Protein AF-A0A2G9RYX3-F1 (afdb_monomer_lite)

Secondary structure (DSSP, 8-state):
-TTT-GGGGGGGGGG---TT-HHHHHHHHHHHHHHHHHHHTTTSHHHHHHHHHTS-S------HHHHHHHHHHHHHHHHHH-TTT--HHHHHHHHHHHHHTGGGG-

Radius of gyration: 14.04 Å; chains: 1; bounding box: 34×26×31 Å

pLDDT: mean 83.63, std 12.16, range [43.91, 98.06]

Organism: Aquarana catesbeiana (NCBI:txid8400)

Foldseek 3Di:
DCVVCVVCCVLCVVQPDDVPGPVCVVLVVLLVVLLVQLVVPVVCSPVSLVVSLPPDDPARQDDLVVLVVVLVVVLVVCCVVCVPVSDPVVSVVSVVSSVSNSSNND

Sequence (106 aa):
LLIVYPQAQRYFRDFGPTPGSSDLKTHGAKIMNALKSAANHLNDPAGNLSALTDQGANQIRMDPGTYGMLSRVILEVLDSHFPGDFTPKVQVAWEKFLALAAPVFT

Structure (mmCIF, N/CA/C/O backbone):
data_AF-A0A2G9RYX3-F1
#
_entry.id   AF-A0A2G9RYX3-F1
#
loop_
_atom_site.group_PDB
_atom_site.id
_atom_site.type_symbol
_atom_site.label_atom_id
_atom_site.label_alt_id
_atom_site.label_comp_id
_atom_site.label_asym_id
_atom_site.label_entity_id
_atom_site.label_seq_id
_atom_site.pdbx_PDB_ins_code
_atom_site.Cartn_x
_atom_site.Cartn_y
_atom_site.Cartn_z
_atom_site.occupancy
_atom_site.B_iso_or_equiv
_atom_site.auth_seq_id
_atom_site.auth_comp_id
_atom_site.auth_asym_id
_atom_site.auth_atom_id
_atom_site.pdbx_PDB_model_num
ATOM 1 N N . LEU A 1 1 ? 6.509 1.240 6.576 1.00 90.31 1 LEU A N 1
ATOM 2 C CA . LEU A 1 1 ? 7.499 0.459 5.795 1.00 90.31 1 LEU A CA 1
ATOM 3 C C . LEU A 1 1 ? 8.920 0.720 6.274 1.00 90.31 1 LEU A C 1
ATOM 5 O O . LEU A 1 1 ? 9.450 -0.135 6.959 1.00 90.31 1 LEU A O 1
ATOM 9 N N . LEU A 1 2 ? 9.504 1.890 5.998 1.00 90.62 2 LEU A N 1
ATOM 10 C CA . LEU A 1 2 ? 10.935 2.154 6.236 1.00 90.62 2 LEU A CA 1
ATOM 11 C C . LEU A 1 2 ? 11.391 2.085 7.705 1.00 90.62 2 LEU A C 1
ATOM 13 O O . LEU A 1 2 ? 12.575 1.892 7.957 1.00 90.62 2 LEU A O 1
ATOM 17 N N . ILE A 1 3 ? 10.463 2.244 8.654 1.00 90.81 3 ILE A N 1
ATOM 18 C CA . ILE A 1 3 ? 10.721 2.122 10.098 1.00 90.81 3 ILE A CA 1
ATOM 19 C C . ILE A 1 3 ? 10.618 0.656 10.553 1.00 90.81 3 ILE A C 1
ATOM 21 O O . ILE A 1 3 ? 11.524 0.143 11.194 1.00 90.81 3 ILE A O 1
ATOM 25 N N . VAL A 1 4 ? 9.522 -0.025 10.194 1.00 92.12 4 VAL A N 1
ATOM 26 C CA . VAL A 1 4 ? 9.219 -1.405 10.631 1.00 92.12 4 VAL A CA 1
ATOM 27 C C . VAL A 1 4 ? 10.082 -2.447 9.908 1.00 92.12 4 VAL A C 1
ATOM 29 O O . VAL A 1 4 ? 10.424 -3.478 10.477 1.00 92.12 4 VAL A O 1
ATOM 32 N N . TYR A 1 5 ? 10.464 -2.166 8.661 1.00 91.94 5 TYR A N 1
ATOM 33 C CA . TYR A 1 5 ? 11.286 -3.027 7.813 1.00 91.94 5 TYR A CA 1
ATOM 34 C C . TYR A 1 5 ? 12.491 -2.235 7.276 1.00 91.94 5 TYR A C 1
ATOM 36 O O . TYR A 1 5 ? 12.474 -1.797 6.119 1.00 91.94 5 TYR A O 1
ATOM 44 N N . PRO A 1 6 ? 13.541 -2.015 8.093 1.00 89.94 6 PRO A N 1
ATOM 45 C CA . PRO A 1 6 ? 14.688 -1.180 7.725 1.00 89.94 6 PRO A CA 1
ATOM 46 C C . PRO A 1 6 ? 15.407 -1.628 6.448 1.00 89.94 6 PRO A C 1
ATOM 48 O O . PRO A 1 6 ? 15.955 -0.802 5.724 1.00 89.94 6 PRO A O 1
ATOM 51 N N . GLN A 1 7 ? 15.351 -2.917 6.103 1.00 89.25 7 GLN A N 1
ATOM 52 C CA . GLN A 1 7 ? 15.887 -3.451 4.850 1.00 89.25 7 GLN A CA 1
ATOM 53 C C . GLN A 1 7 ? 15.299 -2.775 3.604 1.00 89.25 7 GLN A C 1
ATOM 55 O O . GLN A 1 7 ? 15.989 -2.673 2.591 1.00 89.25 7 GLN A O 1
ATOM 60 N N . ALA A 1 8 ? 14.064 -2.265 3.674 1.00 89.38 8 ALA A N 1
ATOM 61 C CA . ALA A 1 8 ? 13.430 -1.553 2.571 1.00 89.38 8 ALA A CA 1
ATOM 62 C C . ALA A 1 8 ? 14.109 -0.202 2.282 1.00 89.38 8 ALA A C 1
ATOM 64 O O . ALA A 1 8 ? 14.028 0.286 1.160 1.00 89.38 8 ALA A O 1
ATOM 65 N N . GLN A 1 9 ? 14.841 0.385 3.241 1.00 87.75 9 GLN A N 1
ATOM 66 C CA . GLN A 1 9 ? 15.545 1.660 3.049 1.00 87.75 9 GLN A CA 1
ATOM 67 C C . GLN A 1 9 ? 16.602 1.605 1.938 1.00 87.75 9 GLN A C 1
ATOM 69 O O . GLN A 1 9 ? 16.908 2.638 1.345 1.00 87.75 9 GLN A O 1
ATOM 74 N N . ARG A 1 10 ? 17.127 0.415 1.596 1.00 87.62 10 ARG A N 1
ATOM 75 C CA . ARG A 1 10 ? 18.096 0.246 0.495 1.00 87.62 10 ARG A CA 1
ATOM 76 C C . ARG A 1 10 ? 17.583 0.764 -0.850 1.00 87.62 10 ARG A C 1
ATOM 78 O O . ARG A 1 10 ? 18.389 1.161 -1.681 1.00 87.62 10 ARG A O 1
ATOM 85 N N . TYR A 1 11 ? 16.265 0.777 -1.024 1.00 84.31 11 TYR A N 1
ATOM 86 C CA . TYR A 1 11 ? 15.578 1.207 -2.235 1.00 84.31 11 TYR A CA 1
ATOM 87 C C . TYR A 1 11 ? 15.347 2.720 -2.319 1.00 84.31 11 TYR A C 1
ATOM 89 O O . TYR A 1 11 ? 15.006 3.230 -3.377 1.00 84.31 11 TYR A O 1
ATOM 97 N N . PHE A 1 12 ? 15.552 3.440 -1.214 1.00 84.00 12 PHE A N 1
ATOM 98 C CA . PHE A 1 12 ? 15.264 4.869 -1.087 1.00 84.00 12 PHE A CA 1
ATOM 99 C C . PHE A 1 12 ? 16.526 5.678 -0.758 1.00 84.00 12 PHE A C 1
ATOM 101 O O . PHE A 1 12 ? 16.419 6.786 -0.251 1.00 84.00 12 PHE A O 1
ATOM 108 N N . ARG A 1 13 ? 17.733 5.142 -0.995 1.00 79.75 13 ARG A N 1
ATOM 109 C CA . ARG A 1 13 ? 18.996 5.789 -0.581 1.00 79.75 13 ARG A CA 1
ATOM 110 C C . ARG A 1 13 ? 19.158 7.199 -1.151 1.00 7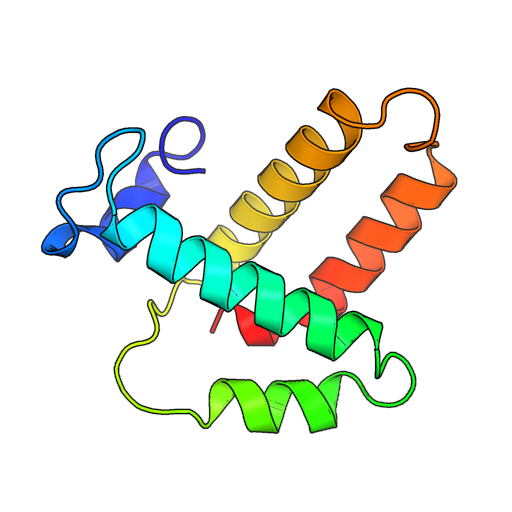9.75 13 ARG A C 1
ATOM 112 O O . ARG A 1 13 ? 19.554 8.096 -0.414 1.00 79.75 13 ARG A O 1
ATOM 119 N N . ASP A 1 14 ? 18.761 7.394 -2.404 1.00 78.00 14 ASP A N 1
ATOM 120 C CA . ASP A 1 14 ? 18.873 8.686 -3.092 1.00 78.00 14 ASP A CA 1
ATOM 121 C C . ASP A 1 14 ? 17.814 9.707 -2.635 1.00 78.00 14 ASP A C 1
ATOM 123 O O . ASP A 1 14 ? 17.932 10.892 -2.925 1.00 78.00 14 ASP A O 1
ATOM 127 N N . PHE A 1 15 ? 16.791 9.267 -1.891 1.00 72.81 15 PHE A N 1
ATOM 128 C CA . PHE A 1 15 ? 15.654 10.091 -1.462 1.00 72.81 15 PHE A CA 1
ATOM 129 C C . PHE A 1 15 ? 15.910 10.815 -0.130 1.00 72.81 15 PHE A C 1
ATOM 131 O O . PHE A 1 15 ? 15.061 11.584 0.313 1.00 72.81 15 PHE A O 1
ATOM 138 N N . GLY A 1 16 ? 17.017 10.524 0.568 1.00 74.44 16 GLY A N 1
ATOM 139 C CA . GL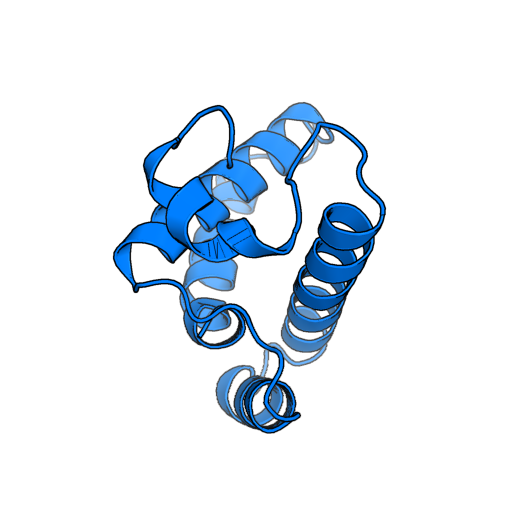Y A 1 16 ? 17.253 11.014 1.934 1.00 74.44 16 GLY A CA 1
ATOM 140 C C . GLY A 1 16 ? 16.036 10.804 2.855 1.00 74.44 16 GLY A C 1
ATOM 141 O O . GLY A 1 16 ? 15.511 11.777 3.402 1.00 74.44 16 GLY A O 1
ATOM 142 N N . PRO A 1 17 ? 15.521 9.564 2.988 1.00 78.06 17 PRO A N 1
ATOM 143 C CA . PRO A 1 17 ? 14.167 9.319 3.457 1.00 78.06 17 PRO A CA 1
ATOM 144 C C . PRO A 1 17 ? 14.028 9.656 4.943 1.00 78.06 17 PRO A C 1
ATOM 146 O O . PRO A 1 17 ? 14.395 8.875 5.819 1.00 78.06 17 PRO A O 1
ATOM 149 N N . THR A 1 18 ? 13.441 10.814 5.227 1.00 84.38 18 THR A N 1
ATOM 150 C CA . THR A 1 18 ? 13.019 11.228 6.569 1.00 84.38 18 THR A CA 1
ATOM 151 C C . THR A 1 18 ? 11.493 11.220 6.676 1.00 84.38 18 THR A C 1
ATOM 153 O O . THR A 1 18 ? 10.799 11.350 5.653 1.00 84.38 18 THR A O 1
ATOM 156 N N . PRO A 1 19 ? 10.931 11.062 7.892 1.00 84.50 19 PRO A N 1
ATOM 157 C CA . PRO A 1 19 ? 9.496 11.198 8.105 1.00 84.50 19 PRO A CA 1
ATOM 158 C C . PRO A 1 19 ? 8.971 12.516 7.521 1.00 84.50 19 PRO A C 1
ATOM 160 O O . PRO A 1 19 ? 9.418 13.596 7.892 1.00 84.50 19 PRO A O 1
ATOM 163 N N . GLY A 1 20 ? 8.023 12.425 6.586 1.00 84.12 20 GLY A N 1
ATOM 164 C CA . GLY A 1 20 ? 7.383 13.592 5.972 1.00 84.12 20 GLY A CA 1
ATOM 165 C C . GLY A 1 20 ? 8.095 14.210 4.760 1.00 84.12 20 GLY A C 1
ATOM 166 O O . GLY A 1 20 ? 7.562 15.188 4.227 1.00 84.12 20 GLY A O 1
ATOM 167 N N . SER A 1 21 ? 9.217 13.644 4.298 1.00 88.69 21 SER A N 1
ATOM 168 C CA . SER A 1 21 ? 9.937 14.105 3.096 1.00 88.69 21 SER A CA 1
ATOM 169 C C . SER A 1 21 ? 9.043 14.178 1.848 1.00 88.69 21 SER A C 1
ATOM 171 O O . SER A 1 21 ? 8.154 13.345 1.631 1.00 88.69 21 SER A O 1
ATOM 173 N N . SER A 1 22 ? 9.272 15.199 1.015 1.00 89.12 22 SER A N 1
ATOM 174 C CA . SER A 1 22 ? 8.509 15.447 -0.217 1.00 89.12 22 SER A CA 1
ATOM 175 C C . SER A 1 22 ? 8.621 14.297 -1.210 1.00 89.12 22 SER A C 1
ATOM 177 O O . SER A 1 22 ? 7.630 13.950 -1.854 1.00 89.12 22 SER A O 1
ATOM 179 N N . ASP A 1 23 ? 9.792 13.671 -1.298 1.00 85.06 23 ASP A N 1
ATOM 180 C CA . ASP A 1 23 ? 10.035 12.592 -2.250 1.00 85.06 23 ASP A CA 1
ATOM 181 C C . ASP A 1 23 ? 9.293 11.316 -1.846 1.00 85.06 23 ASP A C 1
ATOM 183 O O . ASP A 1 23 ? 8.663 10.681 -2.693 1.00 85.06 23 ASP A O 1
ATOM 187 N N . LEU A 1 24 ? 9.244 10.991 -0.544 1.00 86.25 24 LEU A N 1
ATOM 188 C CA . LEU A 1 24 ? 8.419 9.885 -0.043 1.00 86.25 24 LEU A CA 1
ATOM 189 C C . LEU A 1 24 ? 6.926 10.150 -0.241 1.00 86.25 24 LEU A C 1
ATOM 191 O O . LEU A 1 24 ? 6.198 9.235 -0.621 1.00 86.25 24 LEU A O 1
ATOM 195 N N . LYS A 1 25 ? 6.459 11.387 -0.026 1.00 88.19 25 LYS A N 1
ATOM 196 C CA . LYS A 1 25 ? 5.061 11.761 -0.300 1.00 88.19 25 LYS A CA 1
ATOM 197 C C . LYS A 1 25 ? 4.727 11.618 -1.783 1.00 88.19 25 LYS A C 1
ATOM 199 O O . LYS A 1 25 ? 3.704 11.034 -2.125 1.00 88.19 25 LYS A O 1
ATOM 204 N N . THR A 1 26 ? 5.606 12.102 -2.655 1.00 86.94 26 THR A N 1
ATOM 205 C CA . THR A 1 26 ? 5.437 12.027 -4.111 1.00 86.94 26 THR A CA 1
ATOM 206 C C . THR A 1 26 ? 5.437 10.579 -4.590 1.00 86.94 26 THR A C 1
ATOM 208 O O . THR A 1 26 ? 4.573 10.181 -5.370 1.00 86.94 26 THR A O 1
ATOM 211 N N . HIS A 1 27 ? 6.367 9.762 -4.097 1.00 84.25 27 HIS A N 1
ATOM 212 C CA . HIS A 1 27 ? 6.433 8.344 -4.429 1.00 84.25 27 HIS A CA 1
ATOM 213 C C . HIS A 1 27 ? 5.215 7.574 -3.897 1.00 84.25 27 HIS A C 1
ATOM 215 O O . HIS A 1 27 ? 4.576 6.836 -4.645 1.00 84.25 27 HIS A O 1
ATOM 221 N N . GLY A 1 28 ? 4.826 7.809 -2.641 1.00 86.38 28 GLY A N 1
ATOM 222 C CA . GLY A 1 28 ? 3.625 7.222 -2.048 1.00 86.38 28 GLY A CA 1
ATOM 223 C C . GLY A 1 28 ? 2.354 7.582 -2.819 1.00 86.38 28 GLY A C 1
ATOM 224 O O . GLY A 1 28 ? 1.530 6.709 -3.078 1.00 86.38 28 GLY A O 1
ATOM 225 N N . ALA A 1 29 ? 2.217 8.832 -3.274 1.00 87.94 29 ALA A N 1
ATOM 226 C CA . ALA A 1 29 ? 1.087 9.255 -4.099 1.00 87.94 29 ALA A CA 1
ATOM 227 C C . ALA A 1 29 ? 1.017 8.494 -5.433 1.00 87.94 29 ALA A C 1
ATOM 229 O O . ALA A 1 29 ? -0.072 8.105 -5.850 1.00 87.94 29 ALA A O 1
ATOM 230 N N . LYS A 1 30 ? 2.159 8.228 -6.085 1.00 84.12 30 LYS A N 1
ATOM 231 C CA . LYS A 1 30 ? 2.205 7.406 -7.309 1.00 84.12 30 LYS A CA 1
ATOM 232 C C . LYS A 1 30 ? 1.692 5.990 -7.051 1.00 84.12 30 LYS A C 1
ATOM 234 O O . LYS A 1 30 ? 0.823 5.528 -7.786 1.00 84.12 30 LYS A O 1
ATOM 239 N N . ILE A 1 31 ? 2.159 5.352 -5.976 1.00 85.06 31 ILE A N 1
ATOM 240 C CA . ILE A 1 31 ? 1.701 4.014 -5.575 1.00 85.06 31 ILE A CA 1
ATOM 241 C C . ILE A 1 31 ? 0.187 4.011 -5.325 1.00 85.06 31 ILE A C 1
ATOM 243 O O . ILE A 1 31 ? -0.534 3.189 -5.886 1.00 85.06 31 ILE A O 1
ATOM 247 N N . MET A 1 32 ? -0.320 4.952 -4.522 1.00 88.56 32 MET A N 1
ATOM 248 C CA . MET A 1 32 ? -1.747 5.002 -4.189 1.00 88.56 32 MET A CA 1
ATOM 249 C C . MET A 1 32 ? -2.626 5.309 -5.407 1.00 88.56 32 MET A C 1
ATOM 251 O O . MET A 1 32 ? -3.716 4.753 -5.527 1.00 88.56 32 MET A O 1
ATOM 255 N N . ASN A 1 33 ? -2.157 6.141 -6.340 1.00 86.75 33 ASN A N 1
ATOM 256 C CA . ASN A 1 33 ? -2.861 6.402 -7.597 1.00 86.75 33 ASN A CA 1
ATOM 257 C C . ASN A 1 33 ? -2.907 5.164 -8.500 1.00 86.75 33 ASN A C 1
ATOM 259 O O . ASN A 1 33 ? -3.940 4.901 -9.116 1.00 86.75 33 ASN A O 1
ATOM 263 N N . ALA A 1 34 ? -1.829 4.381 -8.549 1.00 82.69 34 ALA A N 1
ATOM 264 C CA . ALA A 1 34 ? -1.808 3.127 -9.289 1.00 82.69 34 ALA A CA 1
ATOM 265 C C . ALA A 1 34 ? -2.756 2.085 -8.670 1.00 82.69 34 ALA A C 1
ATOM 267 O O . ALA A 1 34 ? -3.550 1.482 -9.390 1.00 82.69 34 ALA A O 1
ATOM 268 N N . LEU A 1 35 ? -2.781 1.957 -7.337 1.00 86.69 35 LEU A N 1
ATOM 269 C CA . LEU A 1 35 ? -3.760 1.117 -6.635 1.00 86.69 35 LEU A CA 1
ATOM 270 C C . LEU A 1 35 ? -5.200 1.580 -6.890 1.00 86.69 35 LEU A C 1
ATOM 272 O O . LEU A 1 35 ? -6.062 0.762 -7.196 1.00 86.69 35 LEU A O 1
ATOM 276 N N . LYS A 1 36 ? -5.471 2.889 -6.843 1.00 88.56 36 LYS A N 1
ATOM 277 C CA . LYS A 1 36 ? -6.787 3.442 -7.201 1.00 88.56 36 LYS A CA 1
ATOM 278 C C . LYS A 1 36 ? -7.181 3.069 -8.632 1.00 88.56 36 LYS A C 1
ATOM 280 O O . LYS A 1 36 ? -8.317 2.670 -8.868 1.00 88.56 36 LYS A O 1
ATOM 285 N N . SER A 1 37 ? -6.254 3.189 -9.582 1.00 84.88 37 SER A N 1
ATOM 286 C CA . SER A 1 37 ? -6.500 2.796 -10.970 1.00 84.88 37 SER A CA 1
ATOM 287 C C . SER A 1 37 ? -6.822 1.303 -11.081 1.00 84.88 37 SER A C 1
ATOM 289 O O . SER A 1 37 ? -7.799 0.944 -11.735 1.00 84.88 37 SER A O 1
ATOM 291 N N . ALA A 1 38 ? -6.073 0.437 -10.395 1.00 84.31 38 ALA A N 1
ATOM 292 C CA . ALA A 1 38 ? -6.326 -1.004 -10.357 1.00 84.31 38 ALA A CA 1
ATOM 293 C C . ALA A 1 38 ? -7.706 -1.339 -9.770 1.00 84.31 38 ALA A C 1
ATOM 295 O O . ALA A 1 38 ? -8.437 -2.153 -10.327 1.00 84.31 38 ALA A O 1
ATOM 296 N N . ALA A 1 39 ? -8.093 -0.668 -8.682 1.00 88.56 39 ALA A N 1
ATOM 297 C CA . ALA A 1 39 ? -9.398 -0.837 -8.048 1.00 88.56 39 ALA A CA 1
ATOM 298 C C . ALA A 1 39 ? -10.564 -0.386 -8.950 1.00 88.56 39 ALA A C 1
ATOM 300 O O . ALA A 1 39 ? -11.655 -0.944 -8.874 1.00 88.56 39 ALA A O 1
ATOM 301 N N . ASN A 1 40 ? -10.337 0.583 -9.839 1.00 88.19 40 ASN A N 1
ATOM 302 C CA . ASN A 1 40 ? -11.329 1.003 -10.832 1.00 88.19 40 ASN A CA 1
ATOM 303 C C . ASN A 1 40 ? -11.448 0.035 -12.026 1.00 88.19 40 ASN A C 1
ATOM 305 O O . ASN A 1 40 ? -12.410 0.133 -12.782 1.00 88.19 40 ASN A O 1
ATOM 309 N N . HIS A 1 41 ? -10.503 -0.897 -12.188 1.00 85.19 41 HIS A N 1
ATOM 310 C CA . HIS A 1 41 ? -10.427 -1.842 -13.309 1.00 85.19 41 HIS A CA 1
ATOM 311 C C . HIS A 1 41 ? -10.265 -3.289 -12.814 1.00 85.19 41 HIS A C 1
ATOM 313 O O . HIS A 1 41 ? -9.467 -4.060 -13.341 1.00 85.19 41 HIS A O 1
ATOM 319 N N . LEU A 1 42 ? -11.021 -3.681 -11.781 1.00 82.75 42 LEU A N 1
ATOM 320 C CA . LEU A 1 42 ? -10.928 -5.018 -11.167 1.00 82.75 42 LEU A CA 1
ATOM 321 C C . LEU A 1 42 ? -11.300 -6.181 -12.104 1.00 82.75 42 LEU A C 1
ATOM 323 O O . LEU A 1 42 ? -11.025 -7.332 -11.777 1.00 82.75 42 LEU A O 1
ATOM 327 N N . ASN A 1 43 ? -11.925 -5.901 -13.247 1.00 82.62 43 ASN A N 1
ATOM 328 C CA . ASN A 1 43 ? -12.233 -6.883 -14.287 1.00 82.62 43 ASN A CA 1
ATOM 329 C C . ASN A 1 43 ? -11.019 -7.245 -15.160 1.00 82.62 43 ASN A C 1
ATOM 331 O O . ASN A 1 43 ? -10.996 -8.340 -15.712 1.00 82.62 43 ASN A O 1
ATOM 335 N N . ASP A 1 44 ? -10.033 -6.352 -15.274 1.00 79.19 44 ASP A N 1
ATOM 336 C CA . ASP A 1 44 ? -8.748 -6.607 -15.935 1.00 79.19 44 ASP A CA 1
ATOM 337 C C . ASP A 1 44 ? -7.610 -5.837 -15.237 1.00 79.19 44 ASP A C 1
ATOM 339 O O . ASP A 1 44 ? -7.048 -4.873 -15.773 1.00 79.19 44 ASP A O 1
ATOM 343 N N . PRO A 1 45 ? -7.262 -6.229 -13.998 1.00 69.75 45 PRO A N 1
ATOM 344 C CA . PRO A 1 45 ? -6.195 -5.567 -13.274 1.00 69.75 45 PRO A CA 1
ATOM 345 C C . PRO A 1 45 ? -4.853 -5.800 -13.976 1.00 69.75 45 PRO A C 1
ATOM 347 O O . PRO A 1 45 ? -4.063 -4.876 -14.071 1.00 69.75 45 PRO A O 1
ATOM 350 N N . ALA A 1 46 ? -4.593 -6.980 -14.542 1.00 68.62 46 ALA A N 1
ATOM 351 C CA . ALA A 1 46 ? -3.316 -7.263 -15.199 1.00 68.62 46 ALA A CA 1
ATOM 352 C C . ALA A 1 46 ? -3.052 -6.344 -16.408 1.00 68.62 46 ALA A C 1
ATOM 354 O O . ALA A 1 46 ? -1.969 -5.761 -16.496 1.00 68.62 46 ALA A O 1
ATOM 355 N N . GLY A 1 47 ? -4.036 -6.162 -17.298 1.00 70.06 47 GLY A N 1
ATOM 356 C CA . GLY A 1 47 ? -3.908 -5.279 -18.459 1.00 70.06 47 GLY A CA 1
ATOM 357 C C . GLY A 1 47 ? -3.717 -3.812 -18.069 1.00 70.06 47 GLY A C 1
ATOM 358 O O . GLY A 1 47 ? -2.828 -3.138 -18.591 1.00 70.06 47 GLY A O 1
ATOM 359 N N . ASN A 1 48 ? -4.482 -3.326 -17.089 1.00 71.81 48 ASN A N 1
ATOM 360 C CA . ASN A 1 48 ? -4.360 -1.946 -16.613 1.00 71.81 48 ASN A CA 1
ATOM 361 C C . ASN A 1 48 ? -3.032 -1.692 -15.879 1.00 71.81 48 ASN A C 1
ATOM 363 O O . ASN A 1 48 ? -2.407 -0.645 -16.047 1.00 71.81 48 ASN A O 1
ATOM 367 N N . LEU A 1 49 ? -2.576 -2.652 -15.073 1.00 69.25 49 LEU A N 1
ATOM 368 C CA . LEU A 1 49 ? -1.328 -2.519 -14.329 1.00 69.25 49 LEU A CA 1
ATOM 369 C C . LEU A 1 49 ? -0.102 -2.577 -15.241 1.00 69.25 49 LEU A C 1
ATOM 371 O O . LEU A 1 49 ? 0.829 -1.814 -15.006 1.00 69.25 49 LEU A O 1
ATOM 375 N N . SER A 1 50 ? -0.138 -3.371 -16.317 1.00 66.31 50 SER A N 1
ATOM 376 C CA . SER A 1 50 ? 0.914 -3.378 -17.345 1.00 66.31 50 SER A CA 1
ATOM 377 C C . SER A 1 50 ? 1.136 -1.984 -17.951 1.00 66.31 50 SER A C 1
ATOM 379 O O . SER A 1 50 ? 2.271 -1.553 -18.133 1.00 66.31 50 SER A O 1
ATOM 381 N N . ALA A 1 51 ? 0.058 -1.234 -18.201 1.00 62.78 51 ALA A N 1
ATOM 382 C CA . ALA A 1 51 ? 0.149 0.129 -18.729 1.00 62.78 51 ALA A CA 1
ATOM 383 C C . ALA A 1 51 ? 0.730 1.135 -17.713 1.00 62.78 51 ALA A C 1
ATOM 385 O O . ALA A 1 51 ? 1.334 2.136 -18.102 1.00 62.78 51 ALA A O 1
ATOM 386 N N . LEU A 1 52 ? 0.566 0.878 -16.410 1.00 64.56 52 LEU A N 1
ATOM 387 C CA . LEU A 1 52 ? 1.125 1.702 -15.331 1.00 64.56 52 LEU A CA 1
ATOM 388 C C . LEU A 1 52 ? 2.604 1.389 -15.068 1.00 64.56 52 LEU A C 1
ATOM 390 O O . LEU A 1 52 ? 3.367 2.293 -14.720 1.00 64.56 52 LEU A O 1
ATOM 394 N N . THR A 1 53 ? 3.026 0.139 -15.263 1.00 61.19 53 THR A N 1
ATOM 395 C CA . THR A 1 53 ? 4.434 -0.277 -15.158 1.00 61.19 53 THR A CA 1
ATOM 396 C C . THR A 1 53 ? 5.285 0.210 -16.333 1.00 61.19 53 THR A C 1
ATOM 398 O O . THR A 1 53 ? 6.478 0.451 -16.161 1.00 61.19 53 THR A O 1
ATOM 401 N N . ASP A 1 54 ? 4.680 0.456 -17.501 1.00 57.88 54 ASP A N 1
ATOM 402 C CA . ASP A 1 54 ? 5.380 0.941 -18.701 1.00 57.88 54 ASP A CA 1
ATOM 403 C C . ASP A 1 54 ? 5.724 2.446 -18.664 1.00 57.88 54 ASP A C 1
ATOM 405 O O . ASP A 1 54 ? 6.499 2.938 -19.491 1.00 57.88 54 ASP A O 1
ATOM 409 N N . GLN A 1 55 ? 5.237 3.201 -17.668 1.00 54.12 55 GLN A N 1
ATOM 410 C CA . GLN A 1 55 ? 5.673 4.582 -17.429 1.00 54.12 55 GLN A CA 1
ATOM 411 C C . GLN A 1 55 ? 7.062 4.646 -16.751 1.00 54.12 55 GLN A C 1
ATOM 413 O O . GLN A 1 55 ? 7.191 4.927 -15.561 1.00 54.12 55 GLN A O 1
ATOM 418 N N . GLY A 1 56 ? 8.099 4.414 -17.566 1.00 49.62 56 GLY A N 1
ATOM 419 C CA . GLY A 1 56 ? 9.396 5.111 -17.604 1.00 49.62 56 GLY A CA 1
ATOM 420 C C . GLY A 1 56 ? 10.264 5.228 -16.336 1.00 49.62 56 GLY A C 1
ATOM 421 O O . GLY A 1 56 ? 9.965 6.013 -15.443 1.00 49.62 56 GLY A O 1
ATOM 422 N N . ALA A 1 57 ? 11.429 4.561 -16.372 1.00 43.91 57 ALA A N 1
ATOM 423 C CA . ALA A 1 57 ? 12.771 4.896 -15.834 1.00 43.91 57 ALA A CA 1
ATOM 424 C C . ALA A 1 57 ? 12.991 5.373 -14.373 1.00 43.91 57 ALA A C 1
ATOM 426 O O . ALA A 1 57 ? 14.127 5.316 -13.913 1.00 43.91 57 ALA A O 1
ATOM 427 N N . ASN A 1 58 ? 11.967 5.782 -13.622 1.00 52.75 58 ASN A N 1
ATOM 428 C CA . ASN A 1 58 ? 12.086 6.369 -12.278 1.00 52.75 58 ASN A CA 1
ATOM 429 C C . ASN A 1 58 ? 11.287 5.602 -11.208 1.00 52.75 58 ASN A C 1
ATOM 431 O O . ASN A 1 58 ? 10.916 6.170 -10.175 1.00 52.75 58 ASN A O 1
ATOM 435 N N . GLN A 1 59 ? 10.976 4.326 -11.453 1.00 64.00 59 GLN A N 1
ATOM 436 C CA . GLN A 1 59 ? 10.331 3.476 -10.455 1.00 64.00 59 GLN A CA 1
ATOM 437 C C . GLN A 1 59 ? 11.370 2.807 -9.560 1.00 64.00 59 GLN A C 1
ATOM 439 O O . GLN A 1 59 ? 12.369 2.252 -10.019 1.00 64.00 59 GLN A O 1
ATOM 444 N N . ILE A 1 60 ? 11.114 2.874 -8.256 1.00 68.94 60 ILE A N 1
ATOM 445 C CA . ILE A 1 60 ? 11.878 2.142 -7.259 1.00 68.94 60 ILE A CA 1
ATOM 446 C C . ILE A 1 60 ? 11.512 0.666 -7.404 1.00 68.94 60 ILE A C 1
ATOM 448 O O . ILE A 1 60 ? 10.444 0.240 -6.973 1.00 68.94 60 ILE A O 1
ATOM 452 N N . ARG A 1 61 ? 12.415 -0.106 -8.006 1.00 72.06 61 ARG A N 1
ATOM 453 C CA . ARG A 1 61 ? 12.242 -1.546 -8.202 1.00 72.06 61 ARG A CA 1
ATOM 454 C C . ARG A 1 61 ? 12.594 -2.287 -6.923 1.00 72.06 61 ARG A C 1
ATOM 456 O O . ARG A 1 61 ? 13.769 -2.555 -6.668 1.00 72.06 61 ARG A O 1
ATOM 463 N N . MET A 1 62 ? 11.594 -2.563 -6.090 1.00 77.50 62 MET A N 1
ATOM 464 C CA . MET A 1 62 ? 11.815 -3.397 -4.908 1.00 77.50 62 MET A CA 1
ATOM 465 C C . MET A 1 62 ? 11.863 -4.884 -5.300 1.00 77.50 62 MET A C 1
ATOM 467 O O . MET A 1 62 ? 11.596 -5.264 -6.432 1.00 77.50 62 MET A O 1
ATOM 471 N N . ASP A 1 63 ? 12.274 -5.753 -4.385 1.00 81.69 63 ASP A N 1
ATOM 472 C CA . ASP A 1 63 ? 12.192 -7.198 -4.609 1.00 81.69 63 ASP A CA 1
ATOM 473 C C . ASP A 1 63 ? 10.799 -7.728 -4.215 1.00 81.69 63 ASP A C 1
ATOM 475 O O . ASP A 1 63 ? 10.138 -7.115 -3.367 1.00 81.69 63 ASP A O 1
ATOM 479 N N . PRO A 1 64 ? 10.380 -8.902 -4.730 1.00 75.06 64 PRO A N 1
ATOM 480 C CA . PRO A 1 64 ? 9.104 -9.523 -4.375 1.00 75.06 64 PRO A CA 1
ATOM 481 C C . PRO A 1 64 ? 8.832 -9.640 -2.867 1.00 75.06 64 PRO A C 1
ATOM 483 O O . PRO A 1 64 ? 7.697 -9.467 -2.420 1.00 75.06 64 PRO A O 1
ATOM 486 N N . GLY A 1 65 ? 9.869 -9.888 -2.059 1.00 80.44 65 GLY A N 1
ATOM 487 C CA . GLY A 1 65 ? 9.750 -9.976 -0.603 1.00 80.44 65 GLY A CA 1
ATOM 488 C C . GLY A 1 65 ? 9.395 -8.638 0.051 1.00 80.44 65 GLY A C 1
ATOM 489 O O . GLY A 1 65 ? 8.625 -8.598 1.013 1.00 80.44 65 GLY A O 1
AT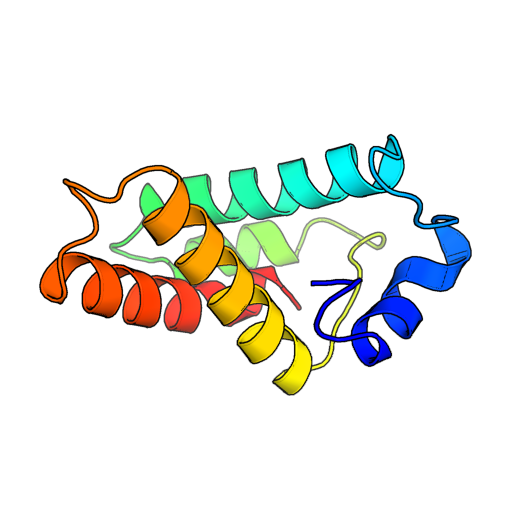OM 490 N N . THR A 1 66 ? 9.888 -7.529 -0.499 1.00 85.12 66 THR A N 1
ATOM 491 C CA . THR A 1 66 ? 9.583 -6.176 -0.017 1.00 85.12 66 THR A CA 1
ATOM 492 C C . THR A 1 66 ? 8.136 -5.761 -0.325 1.00 85.12 66 THR A C 1
ATOM 494 O O . THR A 1 66 ? 7.542 -5.009 0.450 1.00 85.12 66 THR A O 1
ATOM 497 N N . TYR A 1 67 ? 7.494 -6.310 -1.362 1.00 83.75 67 TYR A N 1
ATOM 498 C CA . TYR A 1 67 ? 6.067 -6.052 -1.634 1.00 83.75 67 TYR A CA 1
ATOM 499 C C . TYR A 1 67 ? 5.141 -6.643 -0.589 1.00 83.75 67 TYR A C 1
ATOM 501 O O . TYR A 1 67 ? 4.169 -5.997 -0.193 1.00 83.75 67 TYR A O 1
ATOM 509 N N . GLY A 1 68 ? 5.465 -7.835 -0.088 1.00 88.31 68 GLY A N 1
ATOM 510 C CA . GLY A 1 68 ? 4.742 -8.419 1.039 1.00 88.31 68 GLY A CA 1
ATOM 511 C C . GLY A 1 68 ? 4.818 -7.521 2.278 1.00 88.31 68 GLY A C 1
ATOM 512 O O . GLY A 1 68 ? 3.823 -7.330 2.973 1.00 88.31 68 GLY A O 1
ATOM 513 N N . MET A 1 69 ? 5.977 -6.901 2.521 1.00 92.12 69 MET A N 1
ATOM 514 C CA . MET A 1 69 ? 6.173 -5.956 3.627 1.00 92.12 69 MET A CA 1
ATOM 515 C C . MET A 1 69 ? 5.375 -4.663 3.434 1.00 92.12 69 MET A C 1
ATOM 517 O O . MET A 1 69 ? 4.737 -4.194 4.375 1.00 92.12 69 MET A O 1
ATOM 521 N N . LEU A 1 70 ? 5.379 -4.091 2.225 1.00 90.69 70 LEU A N 1
ATOM 522 C CA . LEU A 1 70 ? 4.567 -2.914 1.908 1.00 90.69 70 LEU A CA 1
ATOM 523 C C . LEU A 1 70 ? 3.071 -3.217 2.048 1.00 90.69 70 LEU A C 1
ATOM 525 O O . LEU A 1 70 ? 2.362 -2.446 2.687 1.00 90.69 70 LEU A O 1
ATOM 529 N N . SER A 1 71 ? 2.610 -4.355 1.528 1.00 92.38 71 SER A N 1
ATOM 530 C CA . SER A 1 71 ? 1.206 -4.773 1.610 1.00 92.38 71 SER A CA 1
ATOM 531 C C . SER A 1 71 ? 0.737 -4.882 3.060 1.00 92.38 71 SER A C 1
ATOM 533 O O . SER A 1 71 ? -0.301 -4.332 3.409 1.00 92.38 71 SER A O 1
ATOM 535 N N . ARG A 1 72 ? 1.542 -5.497 3.938 1.00 94.38 72 ARG A N 1
ATOM 536 C CA . ARG A 1 72 ? 1.251 -5.569 5.381 1.00 94.38 72 ARG A CA 1
ATOM 537 C C . ARG A 1 72 ? 1.141 -4.191 6.028 1.00 94.38 72 ARG A C 1
ATOM 539 O O . ARG A 1 72 ? 0.237 -3.963 6.816 1.00 94.38 72 ARG A O 1
ATOM 546 N N . VAL A 1 73 ? 2.030 -3.264 5.670 1.00 95.31 73 VAL A N 1
ATOM 547 C CA . VAL A 1 73 ? 1.968 -1.882 6.172 1.00 95.31 73 VAL A CA 1
ATOM 548 C C . VAL A 1 73 ? 0.704 -1.174 5.687 1.00 95.31 73 VAL A C 1
ATOM 550 O O . VAL A 1 73 ? 0.119 -0.422 6.454 1.00 95.31 73 VAL A O 1
ATOM 553 N N . ILE A 1 74 ? 0.274 -1.395 4.442 1.00 94.88 74 ILE A N 1
ATOM 554 C CA . ILE A 1 74 ? -0.977 -0.819 3.927 1.00 94.88 74 ILE A CA 1
ATOM 555 C C . ILE A 1 74 ? -2.174 -1.368 4.710 1.00 94.88 74 ILE A C 1
ATOM 557 O O . ILE A 1 74 ? -3.025 -0.583 5.111 1.00 94.88 74 ILE A O 1
ATOM 561 N N . LEU A 1 75 ? -2.222 -2.678 4.968 1.00 96.69 75 LEU A N 1
ATOM 562 C CA . LEU A 1 75 ? -3.293 -3.300 5.756 1.00 96.69 75 LEU A CA 1
ATOM 563 C C . LEU A 1 75 ? -3.358 -2.726 7.179 1.00 96.69 75 LEU A C 1
ATOM 565 O O . LEU A 1 75 ? -4.436 -2.351 7.618 1.00 96.69 75 LEU A O 1
ATOM 569 N N . GLU A 1 76 ? -2.216 -2.570 7.852 1.00 97.06 76 GLU A N 1
ATOM 570 C CA . GLU A 1 76 ? -2.132 -1.947 9.185 1.00 97.06 76 GLU A CA 1
ATOM 571 C C . GLU A 1 76 ? -2.623 -0.486 9.179 1.00 97.06 76 GLU A C 1
ATOM 573 O O .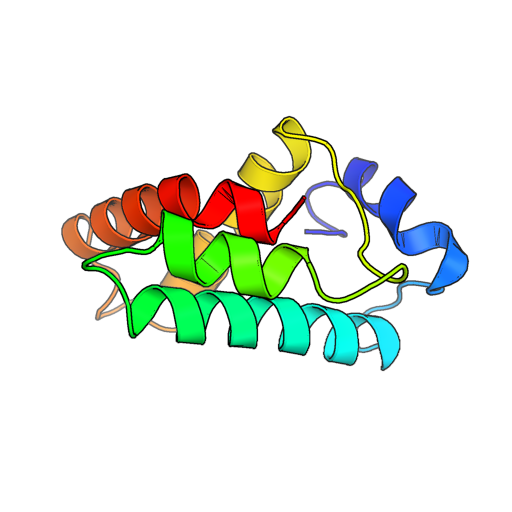 GLU A 1 76 ? -3.340 -0.033 10.072 1.00 97.06 76 GLU A O 1
ATOM 578 N N . VAL A 1 77 ? -2.258 0.279 8.144 1.00 96.50 77 VAL A N 1
ATOM 579 C CA . VAL A 1 77 ? -2.747 1.654 7.964 1.00 96.50 77 VAL A CA 1
ATOM 580 C C . VAL A 1 77 ? -4.260 1.661 7.726 1.00 96.50 77 VAL A C 1
ATOM 582 O O . VAL A 1 77 ? -4.955 2.505 8.277 1.00 96.50 77 VAL A O 1
ATOM 585 N N . LEU A 1 78 ? -4.803 0.727 6.947 1.00 96.94 78 LEU A N 1
ATOM 586 C CA . LEU A 1 78 ? -6.248 0.639 6.738 1.00 96.94 78 LEU A CA 1
ATOM 587 C C . LEU A 1 78 ? -6.992 0.271 8.028 1.00 96.94 78 LEU A C 1
ATOM 589 O O . LEU A 1 78 ? -7.989 0.917 8.334 1.00 96.94 78 LEU A O 1
ATOM 593 N N . ASP A 1 79 ? -6.493 -0.696 8.798 1.00 97.69 79 ASP A N 1
ATOM 594 C CA . ASP A 1 79 ? -7.090 -1.095 10.078 1.00 97.69 79 ASP A CA 1
ATOM 595 C C . ASP A 1 79 ? -7.104 0.069 11.080 1.00 97.69 79 ASP A C 1
ATOM 597 O O . ASP A 1 79 ? -8.149 0.453 11.603 1.00 97.69 79 ASP A O 1
ATOM 601 N N . SER A 1 80 ? -5.955 0.729 11.260 1.00 97.94 80 SER A N 1
ATOM 602 C CA . SER A 1 80 ? -5.827 1.865 12.183 1.00 97.94 80 SER A CA 1
ATOM 603 C C . SER A 1 80 ? -6.690 3.076 11.809 1.00 97.94 80 SER A C 1
ATOM 605 O O . SER A 1 80 ? -7.157 3.790 12.698 1.00 97.94 80 SER A O 1
ATOM 607 N N . HIS A 1 81 ? -6.918 3.323 10.516 1.00 97.62 81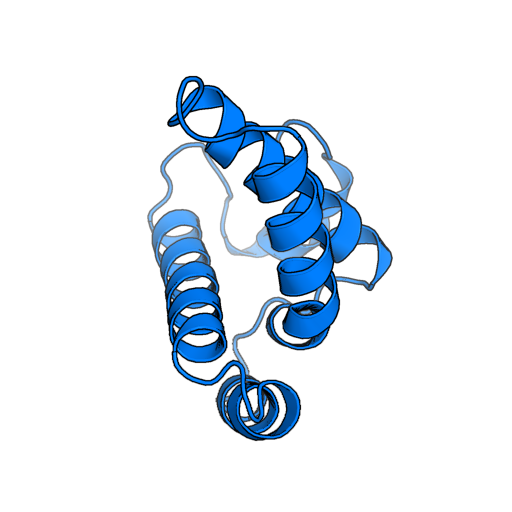 HIS A N 1
ATOM 608 C CA . HIS A 1 81 ? -7.720 4.456 10.048 1.00 97.62 81 HIS A CA 1
ATOM 609 C C . HIS A 1 81 ? -9.215 4.142 9.897 1.00 97.62 81 HIS A C 1
ATOM 611 O O . HIS A 1 81 ? -10.026 5.068 9.948 1.00 97.62 81 HIS A O 1
ATOM 617 N N . PHE A 1 82 ? -9.591 2.871 9.733 1.00 96.94 82 PHE A N 1
ATOM 618 C CA . PHE A 1 82 ? -10.973 2.438 9.506 1.00 96.94 82 PHE A CA 1
ATOM 619 C C . PHE A 1 82 ? -11.389 1.269 10.421 1.00 96.94 82 PHE A C 1
ATOM 621 O O . PHE A 1 82 ? -11.967 0.299 9.930 1.00 96.94 82 PHE A O 1
ATOM 628 N N . PRO A 1 83 ? -11.182 1.335 11.751 1.00 93.94 83 PRO A N 1
ATOM 629 C CA . PRO A 1 83 ? -11.342 0.173 12.636 1.00 93.94 83 PRO A CA 1
ATOM 630 C C . PRO A 1 83 ? -12.775 -0.388 12.693 1.00 93.94 83 PRO A C 1
ATOM 632 O O . PRO A 1 83 ? -12.978 -1.549 13.035 1.00 93.94 83 PRO A O 1
ATOM 635 N N . GLY A 1 84 ? -13.788 0.422 12.363 1.00 96.12 84 GLY A N 1
ATOM 636 C CA . GLY A 1 84 ? -15.182 -0.032 12.270 1.00 96.12 84 GLY A CA 1
ATOM 637 C C . GLY A 1 84 ? -15.525 -0.736 10.952 1.00 96.12 84 GLY A C 1
ATOM 638 O O . GLY A 1 84 ? -16.374 -1.626 10.935 1.00 96.12 84 GLY A O 1
ATOM 639 N N . ASP A 1 85 ? -14.851 -0.364 9.862 1.00 97.38 85 ASP A N 1
ATOM 640 C CA . ASP A 1 85 ? -15.126 -0.867 8.511 1.00 97.38 85 ASP A CA 1
ATOM 641 C C . ASP A 1 85 ? -14.156 -1.985 8.098 1.00 97.38 85 ASP A C 1
ATOM 643 O O . ASP A 1 85 ? -14.478 -2.814 7.240 1.00 97.38 85 ASP A O 1
ATOM 647 N N . PHE A 1 86 ? -12.977 -2.056 8.724 1.00 97.50 86 PHE A N 1
ATOM 648 C CA . PHE A 1 86 ? -11.924 -3.027 8.436 1.00 97.50 86 PHE A CA 1
ATOM 649 C C . PHE A 1 86 ? -12.202 -4.397 9.073 1.00 97.50 86 PHE A C 1
ATOM 651 O O . PHE A 1 86 ? -11.430 -4.964 9.838 1.00 97.50 86 PHE A O 1
ATOM 658 N N . THR A 1 87 ? -13.363 -4.958 8.743 1.00 98.06 87 THR A N 1
ATOM 659 C CA . THR A 1 87 ? -13.764 -6.298 9.183 1.00 98.06 87 THR A CA 1
ATOM 660 C C . THR A 1 87 ? -12.828 -7.380 8.620 1.00 98.06 87 THR A C 1
ATOM 662 O O . THR A 1 87 ? -12.215 -7.177 7.568 1.00 98.06 87 THR A O 1
ATOM 665 N N . PRO A 1 88 ? -12.808 -8.602 9.190 1.00 97.50 88 PRO A N 1
ATOM 666 C CA . PRO A 1 88 ? -12.008 -9.705 8.648 1.00 97.50 88 PRO A CA 1
ATOM 667 C C . PRO A 1 88 ? -12.276 -10.009 7.164 1.00 97.50 88 PRO A C 1
ATOM 669 O O . PRO A 1 88 ? -11.373 -10.389 6.422 1.00 97.50 88 PRO A O 1
ATOM 672 N N . LYS A 1 89 ? -13.515 -9.810 6.688 1.00 97.81 89 LYS A N 1
ATOM 673 C CA . LYS A 1 89 ? -13.851 -9.977 5.263 1.00 97.81 89 LYS A CA 1
ATOM 674 C C . LYS A 1 89 ? -13.212 -8.895 4.392 1.00 97.81 89 LYS A C 1
ATOM 676 O O . LYS A 1 89 ? -12.756 -9.200 3.292 1.00 97.81 89 LYS A O 1
ATOM 681 N N . VAL A 1 90 ? -13.185 -7.655 4.878 1.00 97.69 90 VAL A N 1
ATOM 682 C CA . VAL A 1 90 ? -12.553 -6.519 4.195 1.00 97.69 90 VAL A CA 1
ATOM 683 C C . VAL A 1 90 ? -11.037 -6.691 4.175 1.00 97.69 90 VAL A C 1
ATOM 685 O O . VAL A 1 90 ? -10.439 -6.510 3.118 1.00 97.69 90 VAL A O 1
ATOM 688 N N . GLN A 1 91 ? -10.429 -7.151 5.272 1.00 97.19 91 GLN A N 1
ATOM 689 C CA . GLN A 1 91 ? -9.008 -7.505 5.305 1.00 97.19 91 GLN A CA 1
ATOM 690 C C . GLN A 1 91 ? -8.663 -8.539 4.223 1.00 97.19 91 GLN A C 1
ATOM 692 O O . GLN A 1 91 ? -7.783 -8.292 3.401 1.00 97.19 91 GLN A O 1
ATOM 697 N N . VAL A 1 92 ? -9.397 -9.657 4.152 1.00 97.44 92 VAL A N 1
ATOM 698 C CA . VAL A 1 92 ? -9.166 -10.698 3.131 1.00 97.44 92 VAL A CA 1
ATOM 699 C C . VAL A 1 92 ? -9.360 -10.157 1.708 1.00 97.44 92 VAL A C 1
ATOM 701 O O . VAL A 1 92 ? -8.648 -10.561 0.786 1.00 97.44 92 VAL A O 1
ATOM 704 N N . ALA A 1 93 ? -10.315 -9.247 1.495 1.00 96.00 93 ALA A N 1
ATOM 705 C CA . ALA A 1 93 ? -10.509 -8.605 0.196 1.00 96.00 93 ALA A CA 1
ATOM 706 C C . ALA A 1 93 ? -9.300 -7.738 -0.194 1.00 96.00 93 ALA A C 1
ATOM 708 O O . ALA A 1 93 ? -8.811 -7.847 -1.319 1.00 96.00 93 ALA A O 1
ATOM 709 N N . TRP A 1 94 ? -8.776 -6.941 0.741 1.00 96.06 94 TRP A N 1
ATOM 710 C CA . TRP A 1 94 ? -7.572 -6.138 0.534 1.00 96.06 94 TRP A CA 1
ATOM 711 C C . TRP A 1 94 ? -6.319 -6.989 0.330 1.00 96.06 94 TRP A C 1
ATOM 713 O O . TRP A 1 94 ? -5.530 -6.682 -0.555 1.00 96.06 94 TRP A O 1
ATOM 723 N N . GLU A 1 95 ? -6.147 -8.080 1.076 1.00 95.25 95 GLU A N 1
ATOM 724 C CA . GLU A 1 95 ? -5.036 -9.021 0.885 1.00 95.25 95 GLU A CA 1
ATOM 725 C C . GLU A 1 95 ? -5.032 -9.602 -0.534 1.00 95.25 95 GLU A C 1
ATOM 727 O O . GLU A 1 95 ? -4.000 -9.598 -1.208 1.00 95.25 95 GLU A O 1
ATOM 732 N N . LYS A 1 96 ? -6.198 -10.039 -1.028 1.00 92.38 96 LYS A N 1
ATOM 733 C CA . LYS A 1 96 ? -6.348 -10.537 -2.404 1.00 92.38 96 LYS A CA 1
ATOM 734 C C . LYS A 1 96 ? -6.075 -9.447 -3.436 1.00 92.38 96 LYS A C 1
ATOM 736 O O . LYS A 1 96 ? -5.383 -9.697 -4.419 1.00 92.38 96 LYS A O 1
ATOM 741 N N . PHE A 1 97 ? -6.602 -8.247 -3.214 1.00 91.88 97 PHE A N 1
ATOM 742 C CA . PHE A 1 97 ? -6.394 -7.116 -4.110 1.00 91.88 97 PHE A CA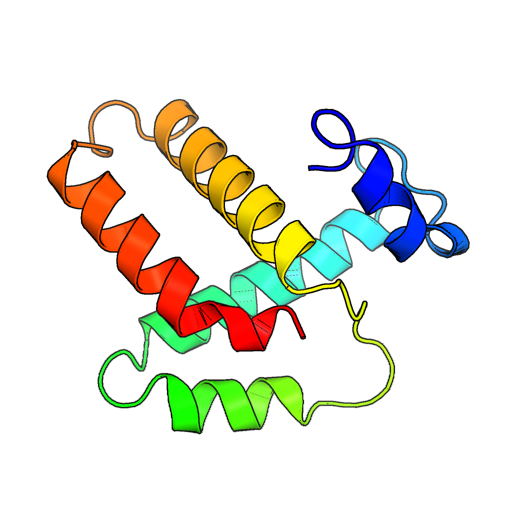 1
ATOM 743 C C . PHE A 1 97 ? -4.916 -6.708 -4.194 1.00 91.88 97 PHE A C 1
ATOM 745 O O . PHE A 1 97 ? -4.381 -6.573 -5.290 1.00 91.88 97 PHE A O 1
ATOM 752 N N . LEU A 1 98 ? -4.227 -6.576 -3.058 1.00 90.44 98 LEU A N 1
ATOM 753 C CA . LEU A 1 98 ? -2.807 -6.218 -3.006 1.00 90.44 98 LEU A CA 1
ATOM 754 C C . LEU A 1 98 ? -1.912 -7.311 -3.604 1.00 90.44 98 LEU A C 1
ATOM 756 O O . LEU A 1 98 ? -0.903 -6.988 -4.226 1.00 90.44 98 LEU A O 1
ATOM 760 N N . ALA A 1 99 ? -2.298 -8.586 -3.486 1.00 87.94 99 ALA A N 1
ATOM 761 C CA . ALA A 1 99 ? -1.614 -9.682 -4.170 1.00 87.94 99 ALA A CA 1
ATOM 762 C C . ALA A 1 99 ? -1.735 -9.578 -5.702 1.00 87.94 99 ALA A C 1
ATOM 764 O O . ALA A 1 99 ? -0.745 -9.778 -6.403 1.00 87.94 99 ALA A O 1
ATOM 765 N N . LEU A 1 100 ? -2.912 -9.214 -6.227 1.00 84.38 100 LEU A N 1
ATOM 766 C CA . LEU A 1 100 ? -3.106 -8.949 -7.661 1.00 84.38 100 LEU A CA 1
ATOM 767 C C . LEU A 1 100 ? -2.355 -7.696 -8.125 1.00 84.38 100 LEU A C 1
ATOM 769 O O . LEU A 1 100 ? -1.848 -7.660 -9.242 1.00 84.38 100 LEU A O 1
ATOM 773 N N . ALA A 1 101 ? -2.267 -6.682 -7.264 1.00 80.56 101 ALA A N 1
ATOM 774 C CA . ALA A 1 101 ? -1.578 -5.431 -7.546 1.00 80.56 101 ALA A CA 1
ATOM 775 C C . ALA A 1 101 ? -0.057 -5.495 -7.336 1.00 80.56 101 ALA A C 1
ATOM 777 O O . ALA A 1 101 ? 0.614 -4.489 -7.543 1.00 80.56 101 ALA A O 1
ATOM 778 N N . ALA A 1 102 ? 0.507 -6.652 -6.970 1.00 77.81 102 ALA A N 1
ATOM 779 C CA . ALA A 1 102 ? 1.943 -6.814 -6.755 1.00 77.81 102 ALA A CA 1
ATOM 780 C C . ALA A 1 102 ? 2.830 -6.270 -7.905 1.00 77.81 102 ALA A C 1
ATOM 782 O O . ALA A 1 102 ? 3.833 -5.623 -7.596 1.00 77.81 102 ALA A O 1
ATOM 783 N N . PRO A 1 103 ? 2.464 -6.428 -9.198 1.00 71.56 103 PRO A N 1
ATOM 784 C CA . PRO A 1 103 ? 3.225 -5.854 -10.311 1.00 71.56 103 PRO A CA 1
ATOM 785 C C . PRO A 1 103 ? 3.292 -4.318 -10.326 1.00 71.56 103 PRO A C 1
ATOM 787 O O . PRO A 1 103 ? 4.195 -3.758 -10.924 1.00 71.56 103 PRO A O 1
ATOM 790 N N . VAL A 1 104 ? 2.390 -3.600 -9.648 1.00 67.25 104 VAL A N 1
ATOM 791 C CA . VAL A 1 104 ? 2.478 -2.125 -9.520 1.00 67.25 104 VAL A CA 1
ATOM 792 C C . VAL A 1 104 ? 3.742 -1.688 -8.804 1.00 67.25 104 VAL A C 1
ATOM 794 O O . VAL A 1 104 ? 4.201 -0.559 -8.953 1.00 67.25 104 VAL A O 1
ATOM 797 N N . PHE A 1 105 ? 4.258 -2.560 -7.949 1.00 64.25 105 PHE A N 1
ATOM 798 C CA . PHE A 1 105 ? 5.386 -2.243 -7.107 1.00 64.25 105 PHE A CA 1
ATOM 799 C C . PHE A 1 105 ? 6.733 -2.623 -7.778 1.00 64.25 105 PHE A C 1
ATOM 801 O O . PHE A 1 105 ? 7.783 -2.302 -7.212 1.00 64.25 105 PHE A O 1
ATOM 808 N N . THR A 1 106 ? 6.729 -3.297 -8.945 1.00 57.00 106 THR A N 1
ATOM 809 C CA . THR A 1 106 ? 7.912 -3.719 -9.750 1.00 57.00 106 THR A CA 1
ATOM 810 C C . THR A 1 106 ? 8.266 -2.763 -10.871 1.00 57.00 106 THR A C 1
ATOM 812 O O . THR A 1 106 ? 9.479 -2.478 -11.026 1.00 57.00 106 THR A O 1
#

InterPro domains:
  IPR000971 Globin [PF00042] (1-101)
  IPR000971 Globin [PS01033] (1-106)
  IPR009050 Globin-like superfamily [SSF46458] (1-104)
  IPR012292 Globin/Protoglobin [G3DSA:1.10.490.10] (1-106)
  IPR050056 Hemoglobin and related oxygen transporters [PTHR11442] (1-104)